Protein AF-A0A0M3AGU3-F1 (afdb_monomer_lite)

Sequence (139 aa):
MELRYLKRRARGAEHKSMRVRDGGSGTPGGLIRRLIDATAAAREHLPDDCLWAYHNVGGLRGGIFDLKHQLAAWALRHGISDDDGKPLHLLLSRLRKTHKALWYTKTEGHMTRFAVGHSREVAARHYADLPSLRPLHET

Organism: NCBI:txid56193

pLDDT: mean 84.46, std 6.39, range [60.94, 95.0]

Structure (mmCIF, N/CA/C/O backbone):
data_AF-A0A0M3AGU3-F1
#
_entry.id   AF-A0A0M3AGU3-F1
#
loop_
_atom_site.group_PDB
_atom_site.id
_atom_site.type_symbol
_atom_site.label_atom_id
_atom_site.label_alt_id
_atom_site.label_comp_id
_atom_site.label_asym_id
_atom_site.label_entity_id
_atom_site.label_seq_id
_atom_site.pdbx_PDB_ins_code
_atom_site.Cartn_x
_atom_site.Cartn_y
_atom_site.Cartn_z
_atom_site.occupancy
_atom_site.B_iso_or_equiv
_atom_site.auth_seq_id
_atom_site.auth_comp_id
_atom_site.auth_asym_id
_atom_site.auth_atom_id
_atom_site.pdbx_PDB_model_num
ATOM 1 N N . MET A 1 1 ? 14.211 -3.460 8.164 1.00 88.56 1 MET A N 1
ATOM 2 C CA . MET A 1 1 ? 14.611 -2.722 6.947 1.00 88.56 1 MET A CA 1
ATOM 3 C C . MET A 1 1 ? 14.336 -1.229 7.088 1.00 88.56 1 MET A C 1
ATOM 5 O O . MET A 1 1 ? 13.314 -0.850 7.657 1.00 88.56 1 MET A O 1
ATOM 9 N N . GLU A 1 2 ? 15.235 -0.387 6.577 1.00 92.50 2 GLU A N 1
ATOM 10 C CA . GLU A 1 2 ? 14.972 1.037 6.328 1.00 92.50 2 GLU A CA 1
ATOM 11 C C . GLU A 1 2 ? 14.496 1.200 4.880 1.00 92.50 2 GLU A C 1
ATOM 13 O O . GLU A 1 2 ? 15.128 0.692 3.959 1.00 92.50 2 GLU A O 1
ATOM 18 N N . LEU A 1 3 ? 13.365 1.874 4.687 1.00 89.94 3 LEU A N 1
ATOM 19 C CA . LEU A 1 3 ? 12.823 2.215 3.378 1.00 89.94 3 LEU A CA 1
ATOM 20 C C . LEU A 1 3 ? 13.019 3.707 3.142 1.00 89.94 3 LEU A C 1
ATOM 22 O O . LEU A 1 3 ? 12.576 4.516 3.959 1.00 89.94 3 LEU A O 1
ATOM 26 N N . ARG A 1 4 ? 13.606 4.065 2.002 1.00 91.69 4 ARG A N 1
ATOM 27 C CA . ARG A 1 4 ? 13.660 5.438 1.495 1.00 91.69 4 ARG A CA 1
ATOM 28 C C . ARG A 1 4 ? 12.754 5.537 0.278 1.00 91.69 4 ARG A C 1
ATOM 30 O O . ARG A 1 4 ? 12.778 4.655 -0.572 1.00 91.69 4 ARG A O 1
ATOM 37 N N . TYR A 1 5 ? 11.906 6.556 0.228 1.00 90.19 5 TYR A N 1
ATOM 38 C CA . TYR A 1 5 ? 10.908 6.691 -0.829 1.00 90.19 5 TYR A CA 1
ATOM 39 C C . TYR A 1 5 ? 10.606 8.152 -1.159 1.00 90.19 5 TYR A C 1
ATOM 41 O O . TYR A 1 5 ? 10.742 9.046 -0.320 1.00 90.19 5 TYR A O 1
ATOM 49 N N . LEU A 1 6 ? 10.142 8.374 -2.390 1.00 90.06 6 LEU A N 1
ATOM 50 C CA . LEU A 1 6 ? 9.723 9.678 -2.890 1.00 90.06 6 LEU A CA 1
ATOM 51 C C . LEU A 1 6 ? 8.205 9.857 -2.745 1.00 90.06 6 LEU A C 1
ATOM 53 O O . LEU A 1 6 ? 7.403 9.236 -3.445 1.00 90.06 6 LEU A O 1
ATOM 57 N N . LYS A 1 7 ? 7.781 10.763 -1.864 1.00 88.81 7 LYS A N 1
ATOM 58 C CA . LYS A 1 7 ? 6.387 11.188 -1.718 1.00 88.81 7 LYS A CA 1
ATOM 59 C C . LYS A 1 7 ? 6.120 12.397 -2.616 1.00 88.81 7 LYS A C 1
ATOM 61 O O . LYS A 1 7 ? 6.082 13.524 -2.137 1.00 88.81 7 LYS A O 1
ATOM 66 N N . ARG A 1 8 ? 5.830 12.147 -3.900 1.00 85.88 8 ARG A N 1
ATOM 67 C CA . ARG A 1 8 ? 5.631 13.178 -4.951 1.00 85.88 8 ARG A CA 1
ATOM 68 C C . ARG A 1 8 ? 4.664 14.322 -4.599 1.00 85.88 8 ARG A C 1
ATOM 70 O O . ARG A 1 8 ? 4.770 15.408 -5.145 1.00 85.88 8 ARG A O 1
ATOM 77 N N . ARG A 1 9 ? 3.704 14.094 -3.695 1.00 84.50 9 ARG A N 1
ATOM 78 C CA . ARG A 1 9 ? 2.727 15.114 -3.264 1.00 84.50 9 ARG A CA 1
ATOM 79 C C . ARG A 1 9 ? 3.168 15.971 -2.071 1.00 84.50 9 ARG A C 1
ATOM 81 O O . ARG A 1 9 ? 2.427 16.860 -1.671 1.00 84.50 9 ARG A O 1
ATOM 88 N N . ALA A 1 10 ? 4.296 15.660 -1.437 1.00 86.50 10 ALA A N 1
ATOM 89 C CA . ALA A 1 10 ? 4.793 16.378 -0.264 1.00 86.50 10 ALA A CA 1
ATOM 90 C C . ALA A 1 10 ? 5.761 17.487 -0.689 1.00 86.50 10 ALA A C 1
ATOM 92 O O . ALA A 1 10 ? 6.947 17.386 -0.407 1.00 86.50 10 ALA A O 1
ATOM 93 N N . ARG A 1 11 ? 5.232 18.501 -1.386 1.00 88.31 11 ARG A N 1
ATOM 94 C CA . ARG A 1 11 ? 5.984 19.636 -1.950 1.00 88.31 11 ARG A CA 1
ATOM 95 C C . ARG A 1 11 ? 7.007 20.196 -0.945 1.00 88.31 11 ARG A C 1
ATOM 97 O O . ARG A 1 11 ? 6.602 20.601 0.142 1.00 88.31 11 ARG A O 1
ATOM 104 N N . GLY A 1 12 ? 8.294 20.189 -1.296 1.00 88.19 12 GLY A N 1
ATOM 105 C CA . GLY A 1 12 ? 9.411 20.676 -0.468 1.00 88.19 12 GLY A CA 1
ATOM 106 C C . GLY A 1 12 ? 9.882 19.723 0.641 1.00 88.19 12 GLY A C 1
ATOM 107 O O . GLY A 1 12 ? 10.775 20.059 1.414 1.00 88.19 12 GLY A O 1
ATOM 108 N N . ALA A 1 13 ? 9.278 18.540 0.758 1.00 88.25 13 ALA A N 1
ATOM 109 C CA . ALA A 1 13 ? 9.646 17.503 1.718 1.00 88.25 13 ALA A CA 1
ATOM 110 C C . ALA A 1 13 ? 9.383 16.101 1.137 1.00 88.25 13 ALA A C 1
ATOM 112 O O . ALA A 1 13 ? 8.855 15.218 1.826 1.00 88.25 13 ALA A O 1
ATOM 113 N N . GLU A 1 14 ? 9.685 15.905 -0.145 1.00 95.00 14 GLU A N 1
ATOM 114 C CA . GLU A 1 14 ? 9.311 14.727 -0.925 1.00 95.00 14 GLU A CA 1
ATOM 115 C C . GLU A 1 14 ? 10.079 13.479 -0.489 1.00 95.00 14 GLU A C 1
ATOM 117 O O . GLU A 1 14 ? 9.504 12.391 -0.441 1.00 95.00 14 GLU A O 1
ATOM 122 N N . HIS A 1 15 ? 11.355 13.620 -0.138 1.00 92.81 15 HIS A N 1
ATOM 123 C CA . HIS A 1 15 ? 12.192 12.507 0.297 1.00 92.81 15 HIS A CA 1
ATOM 124 C C . HIS A 1 15 ? 11.827 12.097 1.723 1.00 92.81 15 HIS A C 1
ATOM 126 O O . HIS A 1 15 ? 11.841 12.906 2.653 1.00 92.81 15 HIS A O 1
ATOM 132 N N . LYS A 1 16 ? 11.466 10.825 1.896 1.00 90.81 16 LYS A N 1
ATOM 133 C CA . LYS A 1 16 ? 11.066 10.253 3.182 1.00 90.81 16 LYS A CA 1
ATOM 134 C C . LYS A 1 16 ? 11.849 8.984 3.465 1.00 90.81 16 LYS A C 1
ATOM 136 O O . LYS A 1 16 ? 12.156 8.218 2.555 1.00 90.81 16 LYS A O 1
ATOM 141 N N . SER A 1 17 ? 12.096 8.737 4.744 1.00 91.31 17 SER A N 1
ATOM 142 C CA . SER A 1 17 ? 12.598 7.465 5.245 1.00 91.31 17 SER A CA 1
ATOM 143 C C . SER A 1 17 ? 11.657 6.914 6.314 1.00 91.31 17 SER A C 1
ATOM 145 O O . SER A 1 17 ? 10.971 7.664 7.013 1.00 91.31 17 SER A O 1
ATOM 147 N N . MET A 1 18 ? 11.572 5.591 6.419 1.00 89.50 18 MET A N 1
ATOM 148 C CA . MET A 1 18 ? 10.894 4.934 7.532 1.00 89.50 18 MET A CA 1
ATOM 149 C C . MET A 1 18 ? 11.463 3.548 7.804 1.00 89.50 18 MET A C 1
ATOM 151 O O . MET A 1 18 ? 11.899 2.845 6.894 1.00 89.50 18 MET A O 1
ATOM 155 N N . ARG A 1 19 ? 11.398 3.121 9.065 1.00 89.69 19 ARG A N 1
ATOM 156 C CA . ARG A 1 19 ? 11.683 1.736 9.437 1.00 89.69 19 ARG A CA 1
ATOM 157 C C . ARG A 1 19 ? 10.439 0.879 9.260 1.00 89.69 19 ARG A C 1
ATOM 159 O O . ARG A 1 19 ? 9.354 1.247 9.706 1.00 89.69 19 ARG A O 1
ATOM 166 N N . VAL A 1 20 ? 10.619 -0.277 8.633 1.00 89.31 20 VAL A N 1
ATOM 167 C CA . VAL A 1 20 ? 9.577 -1.292 8.475 1.00 89.31 20 VAL A CA 1
ATOM 168 C C . VAL A 1 20 ? 10.014 -2.601 9.118 1.00 89.31 20 VAL A C 1
ATOM 170 O O . VAL A 1 20 ? 11.189 -2.988 9.052 1.00 89.31 20 VAL A O 1
ATOM 173 N N . ARG A 1 21 ? 9.044 -3.278 9.746 1.00 91.06 21 ARG A N 1
ATOM 174 C CA . ARG A 1 21 ? 9.217 -4.626 10.293 1.00 91.06 21 ARG A CA 1
ATOM 175 C C . ARG A 1 21 ? 9.610 -5.583 9.174 1.00 91.06 21 ARG A C 1
ATOM 177 O O . ARG A 1 21 ? 9.070 -5.510 8.070 1.00 91.06 21 ARG A O 1
ATOM 184 N N . ASP A 1 22 ? 10.538 -6.467 9.488 1.00 91.00 22 ASP A N 1
ATOM 185 C CA . ASP A 1 22 ? 11.315 -7.221 8.519 1.00 91.00 22 ASP A CA 1
ATOM 186 C C . ASP A 1 22 ? 11.882 -8.491 9.177 1.00 91.00 22 ASP A C 1
ATOM 188 O O . ASP A 1 22 ? 11.922 -8.554 10.405 1.00 91.00 22 ASP A O 1
ATOM 192 N N . GLY A 1 23 ? 12.291 -9.486 8.385 1.00 85.19 23 GLY A N 1
ATOM 193 C CA . GLY A 1 23 ? 12.848 -10.762 8.872 1.00 85.19 23 GLY A CA 1
ATOM 194 C C . GLY A 1 23 ? 11.991 -12.006 8.602 1.00 85.19 23 GLY A C 1
ATOM 195 O O . GLY A 1 23 ? 12.470 -13.119 8.769 1.00 85.19 23 GLY A O 1
ATOM 196 N N . GLY A 1 24 ? 10.751 -11.843 8.128 1.00 88.56 24 GLY A N 1
ATOM 197 C CA . GLY A 1 24 ? 9.887 -12.959 7.725 1.00 88.56 24 GLY A CA 1
ATOM 198 C C . GLY A 1 24 ? 9.106 -12.663 6.449 1.00 88.56 24 GLY A C 1
ATOM 199 O O . GLY A 1 24 ? 8.844 -11.506 6.126 1.00 88.56 24 GLY A O 1
ATOM 200 N N . SER A 1 25 ? 8.687 -13.707 5.741 1.00 84.94 25 SER A N 1
ATOM 201 C CA . SER A 1 25 ? 7.958 -13.623 4.467 1.00 84.94 25 SER A CA 1
ATOM 202 C C . SER A 1 25 ? 6.673 -12.794 4.513 1.00 84.94 25 SER A C 1
ATOM 204 O O . SER A 1 25 ? 6.364 -12.093 3.557 1.00 84.94 25 SER A O 1
ATOM 206 N N . GLY A 1 26 ? 5.945 -12.852 5.632 1.00 86.06 26 GLY A N 1
ATOM 207 C CA . GLY A 1 26 ? 4.723 -12.076 5.871 1.00 86.06 26 GLY A CA 1
ATOM 208 C C . GLY A 1 26 ? 4.964 -10.686 6.470 1.00 86.06 26 GLY A C 1
ATOM 209 O O . GLY A 1 26 ? 4.015 -9.986 6.823 1.00 86.06 26 GLY A O 1
ATOM 210 N N . THR A 1 27 ? 6.220 -10.273 6.651 1.00 91.06 27 THR A N 1
ATOM 211 C CA . THR A 1 27 ? 6.535 -8.917 7.122 1.00 91.06 27 THR A CA 1
ATOM 212 C C . THR A 1 27 ? 6.559 -7.937 5.947 1.00 91.06 27 THR A C 1
ATOM 214 O O . THR A 1 27 ? 6.912 -8.340 4.841 1.00 91.06 27 THR A O 1
ATOM 217 N N . PRO A 1 28 ? 6.244 -6.644 6.154 1.00 89.12 28 PRO A N 1
ATOM 218 C CA . PRO A 1 28 ? 6.334 -5.654 5.081 1.00 89.12 28 PRO A CA 1
ATOM 219 C C . PRO A 1 28 ? 7.711 -5.620 4.405 1.00 89.12 28 PRO A C 1
ATOM 221 O O . PRO A 1 28 ? 7.784 -5.609 3.181 1.00 89.12 28 PRO A O 1
ATOM 224 N N . GLY A 1 29 ? 8.797 -5.664 5.187 1.00 92.94 29 GLY A N 1
ATOM 225 C CA . GLY A 1 29 ? 10.158 -5.731 4.651 1.00 92.94 29 GLY A CA 1
ATOM 226 C C . GLY A 1 29 ? 10.411 -7.006 3.845 1.00 92.94 29 GLY A C 1
ATOM 227 O O . GLY A 1 29 ? 10.923 -6.929 2.733 1.00 92.94 29 GLY A O 1
ATOM 228 N N . GLY A 1 30 ? 9.979 -8.167 4.345 1.00 93.94 30 GLY A N 1
ATOM 229 C CA . GLY A 1 30 ? 10.115 -9.437 3.626 1.00 93.94 30 GLY A CA 1
ATOM 230 C C . GLY A 1 30 ? 9.322 -9.490 2.317 1.00 93.94 30 GLY A C 1
ATOM 231 O O . GLY A 1 30 ? 9.828 -10.014 1.328 1.00 93.94 30 GLY A O 1
ATOM 232 N N . LEU A 1 31 ? 8.122 -8.900 2.276 1.00 92.31 31 LEU A N 1
ATOM 233 C CA . LEU A 1 31 ? 7.334 -8.768 1.046 1.00 92.31 31 LEU A CA 1
ATOM 234 C C . LEU A 1 31 ? 8.034 -7.873 0.015 1.00 92.31 31 LEU A C 1
ATOM 236 O O . LEU A 1 31 ? 8.082 -8.229 -1.158 1.00 92.31 31 LEU A O 1
ATOM 240 N N . ILE A 1 32 ? 8.604 -6.743 0.450 1.00 91.62 32 ILE A N 1
ATOM 241 C CA . ILE A 1 32 ? 9.359 -5.839 -0.431 1.00 91.62 32 ILE A CA 1
ATOM 242 C C . ILE A 1 32 ? 10.576 -6.553 -1.025 1.00 91.62 32 ILE A C 1
ATOM 244 O O . ILE A 1 32 ? 10.773 -6.488 -2.234 1.00 91.62 32 ILE A O 1
ATOM 248 N N . ARG A 1 33 ? 11.360 -7.270 -0.206 1.00 90.94 33 ARG A N 1
ATOM 249 C CA . ARG A 1 33 ? 12.514 -8.046 -0.693 1.00 90.94 33 ARG A CA 1
ATOM 250 C C . ARG A 1 33 ? 12.095 -9.081 -1.728 1.00 90.94 33 ARG A C 1
ATOM 252 O O . ARG A 1 33 ? 12.626 -9.075 -2.824 1.00 90.94 33 ARG A O 1
ATOM 259 N N . ARG A 1 34 ? 11.066 -9.880 -1.428 1.00 91.31 34 ARG A N 1
ATOM 260 C CA . ARG A 1 34 ? 10.540 -10.884 -2.366 1.00 91.31 34 ARG A CA 1
ATOM 261 C C . ARG A 1 34 ? 10.111 -10.283 -3.695 1.00 91.31 34 ARG A C 1
ATOM 263 O O . ARG A 1 34 ? 10.314 -10.906 -4.726 1.00 91.31 34 ARG A O 1
ATOM 270 N N . LEU A 1 35 ? 9.504 -9.098 -3.676 1.00 89.56 35 LEU A N 1
ATOM 271 C CA . LEU A 1 35 ? 9.126 -8.408 -4.903 1.00 89.56 35 LEU A CA 1
ATOM 272 C C . LEU A 1 35 ? 10.359 -7.964 -5.701 1.00 89.56 35 LEU A C 1
ATOM 274 O O . LEU A 1 35 ? 10.372 -8.113 -6.920 1.00 89.56 35 LEU A O 1
ATOM 278 N N . ILE A 1 36 ? 11.387 -7.436 -5.032 1.00 89.94 36 ILE A N 1
ATOM 279 C CA . ILE A 1 36 ? 12.660 -7.079 -5.673 1.00 89.94 36 ILE A CA 1
ATOM 280 C C . ILE A 1 36 ? 13.301 -8.330 -6.285 1.00 89.94 36 ILE A C 1
ATOM 282 O O . ILE A 1 36 ? 13.609 -8.317 -7.473 1.00 89.94 36 ILE A O 1
ATOM 286 N N . ASP A 1 37 ? 13.396 -9.420 -5.522 1.00 90.81 37 ASP A N 1
ATOM 287 C CA . ASP A 1 37 ? 13.981 -10.688 -5.967 1.00 90.81 37 ASP A CA 1
ATOM 288 C C . ASP A 1 37 ? 13.217 -11.263 -7.170 1.00 90.81 37 ASP A C 1
ATOM 290 O O . ASP A 1 37 ? 13.806 -11.591 -8.197 1.00 90.81 37 ASP A O 1
ATOM 294 N N . ALA A 1 38 ? 11.883 -11.309 -7.091 1.00 89.88 38 ALA A N 1
ATOM 295 C CA . ALA A 1 38 ? 11.024 -11.818 -8.161 1.00 89.88 38 ALA A CA 1
ATOM 296 C C . ALA A 1 38 ? 11.067 -10.965 -9.440 1.0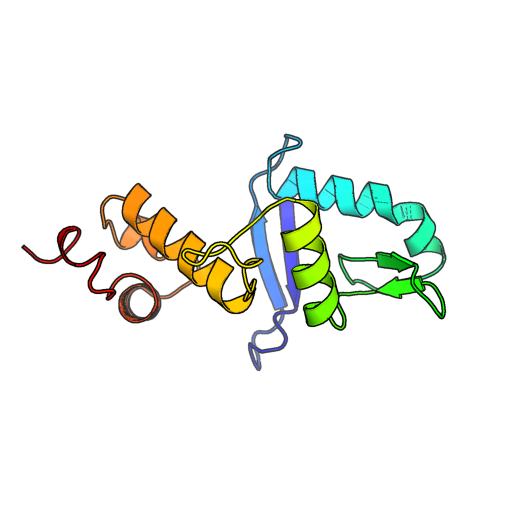0 89.88 38 ALA A C 1
ATOM 298 O O . ALA A 1 38 ? 10.659 -11.431 -10.501 1.00 89.88 38 ALA A O 1
ATOM 299 N N . THR A 1 39 ? 11.536 -9.718 -9.347 1.00 89.81 39 THR A N 1
ATOM 300 C CA . THR A 1 39 ? 11.635 -8.793 -10.483 1.00 89.81 39 THR A CA 1
ATOM 301 C C . THR A 1 39 ? 13.074 -8.527 -10.922 1.00 89.81 39 THR A C 1
ATOM 303 O O . THR A 1 39 ? 13.278 -7.700 -11.807 1.00 89.81 39 THR A O 1
ATOM 306 N N . ALA A 1 40 ? 14.068 -9.232 -10.367 1.00 89.88 40 ALA A N 1
ATOM 307 C CA . ALA A 1 40 ? 15.488 -8.986 -10.627 1.00 89.88 40 ALA A CA 1
ATOM 308 C C . ALA A 1 40 ? 15.840 -9.023 -12.126 1.00 89.88 40 ALA A C 1
ATOM 310 O O . ALA A 1 40 ? 16.369 -8.047 -12.648 1.00 89.88 40 ALA A O 1
ATOM 311 N N . ALA A 1 41 ? 15.431 -10.074 -12.845 1.00 89.75 41 ALA A N 1
ATOM 312 C CA . ALA A 1 41 ? 15.689 -10.199 -14.284 1.00 89.75 41 ALA A CA 1
ATOM 313 C C . ALA A 1 41 ? 15.030 -9.076 -15.109 1.00 89.75 41 ALA A C 1
ATOM 315 O O . ALA A 1 41 ? 15.614 -8.544 -16.045 1.00 89.75 41 ALA A O 1
ATOM 316 N N . ALA A 1 42 ? 13.815 -8.654 -14.743 1.00 89.19 42 ALA A N 1
ATOM 317 C CA . ALA A 1 42 ? 13.149 -7.539 -15.417 1.00 89.19 42 ALA A CA 1
ATOM 318 C C . ALA A 1 42 ? 13.896 -6.209 -15.211 1.00 89.19 42 ALA A C 1
ATOM 320 O O . ALA A 1 42 ? 13.869 -5.344 -16.084 1.00 89.19 42 ALA A O 1
ATOM 321 N N . ARG A 1 43 ? 14.567 -6.045 -14.066 1.00 89.06 43 ARG A N 1
ATOM 322 C CA . ARG A 1 43 ? 15.312 -4.831 -13.706 1.00 89.06 43 ARG A CA 1
ATOM 323 C C . ARG A 1 43 ? 16.641 -4.701 -14.438 1.00 89.06 43 ARG A C 1
ATOM 325 O O . ARG A 1 43 ? 17.066 -3.576 -14.669 1.00 89.06 43 ARG A O 1
ATOM 332 N N . GLU A 1 44 ? 17.247 -5.803 -14.877 1.00 90.75 44 GLU A N 1
ATOM 333 C CA . GLU A 1 44 ? 18.421 -5.761 -15.768 1.00 90.75 44 GLU A CA 1
ATOM 334 C C . GLU A 1 44 ? 18.116 -5.018 -17.078 1.00 90.75 44 GLU A C 1
ATOM 336 O O . GLU A 1 44 ? 18.988 -4.381 -17.664 1.00 90.75 44 GLU A O 1
ATOM 341 N N . HIS A 1 45 ? 16.852 -5.044 -17.507 1.00 90.56 45 HIS A N 1
ATOM 342 C CA . HIS A 1 45 ? 16.377 -4.410 -18.735 1.00 90.56 45 HIS A CA 1
ATOM 343 C C . HIS A 1 45 ? 15.557 -3.132 -18.495 1.00 90.56 45 HIS A C 1
ATOM 345 O O . HIS A 1 45 ? 15.113 -2.496 -19.451 1.00 90.56 45 HIS A O 1
ATOM 351 N N . LEU A 1 46 ? 15.336 -2.753 -17.234 1.00 88.50 46 LEU A N 1
ATOM 352 C CA . LEU A 1 46 ? 14.536 -1.597 -16.842 1.00 88.50 46 LEU A CA 1
ATOM 353 C C . LEU A 1 46 ? 15.213 -0.874 -15.662 1.00 88.50 46 LEU A C 1
ATOM 355 O O . LEU A 1 46 ? 14.902 -1.182 -14.508 1.00 88.50 46 LEU A O 1
ATOM 359 N N . PRO A 1 47 ? 16.101 0.104 -15.930 1.00 81.19 47 PRO A N 1
ATOM 360 C CA . PRO A 1 47 ? 16.892 0.795 -14.905 1.00 81.19 47 PRO A CA 1
ATOM 361 C C . PRO A 1 47 ? 16.089 1.850 -14.110 1.00 81.19 47 PRO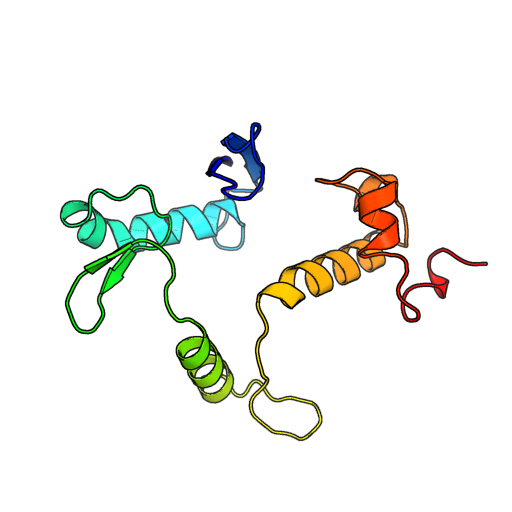 A C 1
ATOM 363 O O . PRO A 1 47 ? 16.590 2.928 -13.810 1.00 81.19 47 PRO A O 1
ATOM 366 N N . ASP A 1 48 ? 14.825 1.567 -13.785 1.00 84.38 48 ASP A 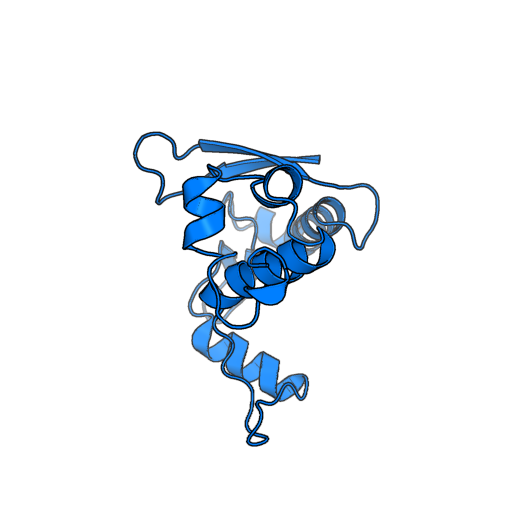N 1
ATOM 367 C CA . ASP A 1 48 ? 13.945 2.440 -12.996 1.00 84.38 48 ASP A CA 1
ATOM 368 C C . ASP A 1 48 ? 13.999 2.070 -11.499 1.00 84.38 48 ASP A C 1
ATOM 370 O O . ASP A 1 48 ? 13.994 0.894 -11.119 1.00 84.38 48 ASP A O 1
ATOM 374 N N . ASP A 1 49 ? 13.963 3.086 -10.637 1.00 84.19 49 ASP A N 1
ATOM 375 C CA . ASP A 1 49 ? 13.893 2.973 -9.175 1.00 84.19 49 ASP A CA 1
ATOM 376 C C . ASP A 1 49 ? 12.502 2.564 -8.655 1.00 84.19 49 ASP A C 1
ATOM 378 O O . ASP A 1 49 ? 12.267 2.435 -7.446 1.00 84.19 49 ASP A O 1
ATOM 382 N N . CYS A 1 50 ? 11.529 2.368 -9.544 1.00 87.50 50 CYS A N 1
ATOM 383 C CA . CYS A 1 50 ? 10.213 1.884 -9.170 1.00 87.50 50 CYS A CA 1
ATOM 384 C C . CYS A 1 50 ? 10.278 0.513 -8.479 1.00 87.50 50 CYS A C 1
ATOM 386 O O . CYS A 1 50 ? 10.890 -0.445 -8.953 1.00 87.50 50 CYS A O 1
ATOM 388 N N . LEU A 1 51 ? 9.546 0.381 -7.368 1.00 85.56 51 LEU A N 1
ATOM 389 C CA . LEU A 1 51 ? 9.430 -0.882 -6.630 1.00 85.56 51 LEU A CA 1
ATOM 390 C C . LEU A 1 51 ? 8.731 -1.986 -7.448 1.00 85.56 51 LEU A C 1
ATOM 392 O O . LEU A 1 51 ? 9.030 -3.165 -7.282 1.00 85.56 51 LEU A O 1
ATOM 396 N N . TRP A 1 52 ? 7.818 -1.613 -8.341 1.00 86.44 52 TRP A N 1
ATOM 397 C CA . TRP A 1 52 ? 7.109 -2.546 -9.212 1.00 86.44 52 TRP A CA 1
ATOM 398 C C . TRP A 1 52 ? 7.759 -2.558 -10.590 1.00 86.44 52 TRP A C 1
ATOM 400 O O . TRP A 1 52 ? 7.925 -1.494 -11.179 1.00 86.44 52 TRP A O 1
ATOM 410 N N . ALA A 1 53 ? 8.091 -3.743 -11.093 1.00 89.12 53 ALA A N 1
ATOM 411 C CA . ALA A 1 53 ? 8.541 -3.962 -12.462 1.00 89.12 53 ALA A CA 1
ATOM 412 C C . ALA A 1 53 ? 7.798 -5.181 -13.021 1.00 89.12 53 ALA A C 1
ATOM 414 O O . ALA A 1 53 ? 7.728 -6.216 -12.361 1.00 89.12 53 ALA A O 1
ATOM 415 N N . TYR A 1 54 ? 7.181 -5.046 -14.192 1.00 84.94 54 TYR A N 1
ATOM 416 C CA . TYR A 1 54 ? 6.362 -6.104 -14.789 1.00 84.94 54 TYR A CA 1
ATOM 417 C C . TYR A 1 54 ? 6.336 -5.998 -16.313 1.00 84.94 54 TYR A C 1
ATOM 419 O O . TYR A 1 54 ? 6.577 -4.935 -16.882 1.00 84.94 54 TYR A O 1
ATOM 427 N N . HIS A 1 55 ? 6.016 -7.109 -16.974 1.00 83.88 55 HIS A N 1
ATOM 428 C CA . HIS A 1 55 ? 5.784 -7.154 -18.413 1.00 83.88 55 HIS A CA 1
ATOM 429 C C . HIS A 1 55 ? 4.286 -7.03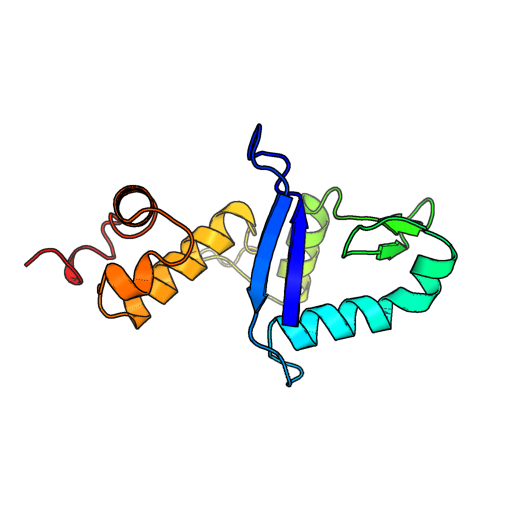2 -18.717 1.00 83.88 55 HIS A C 1
ATOM 431 O O . HIS A 1 55 ? 3.461 -7.680 -18.071 1.00 83.88 55 HIS A O 1
ATOM 437 N N . ASN A 1 56 ? 3.931 -6.225 -19.713 1.00 77.81 56 ASN A N 1
ATOM 438 C CA . ASN A 1 56 ? 2.579 -6.145 -20.266 1.00 77.81 56 ASN A CA 1
ATOM 439 C C . ASN A 1 56 ? 2.657 -5.999 -21.797 1.00 77.81 56 ASN A C 1
ATOM 441 O O . ASN A 1 56 ? 3.743 -5.940 -22.370 1.00 77.81 56 ASN A O 1
ATOM 445 N N . VAL A 1 57 ? 1.510 -5.913 -22.472 1.00 78.88 57 VAL A N 1
ATOM 446 C CA . VAL A 1 57 ? 1.422 -5.531 -23.883 1.00 78.88 57 VAL A CA 1
ATOM 447 C C . VAL A 1 57 ? 2.232 -4.245 -24.110 1.00 78.88 57 VAL A C 1
ATOM 449 O O . VAL A 1 57 ? 1.986 -3.206 -23.486 1.00 78.88 57 VAL A O 1
ATOM 452 N N . GLY A 1 58 ? 3.239 -4.341 -24.979 1.00 79.62 58 GLY A N 1
ATOM 453 C CA . GLY A 1 58 ? 4.174 -3.254 -25.281 1.00 79.62 58 GLY A CA 1
ATOM 454 C C . GLY A 1 58 ? 5.472 -3.239 -24.461 1.00 79.62 58 GLY A C 1
ATOM 455 O O . GLY A 1 58 ? 6.221 -2.277 -24.588 1.00 79.62 58 GLY A O 1
ATOM 456 N N . GLY A 1 59 ? 5.754 -4.264 -23.647 1.00 87.69 59 GLY A N 1
ATOM 457 C CA . GLY A 1 59 ? 7.069 -4.489 -23.034 1.00 87.69 59 GLY A CA 1
ATOM 458 C C . GLY A 1 59 ? 7.122 -4.335 -21.510 1.00 87.69 59 GLY A C 1
ATOM 459 O O . GLY A 1 59 ? 6.100 -4.336 -20.815 1.00 87.69 59 GLY A O 1
ATOM 460 N N . LEU A 1 60 ? 8.349 -4.233 -20.986 1.00 89.81 60 LEU A N 1
ATOM 461 C CA . LEU A 1 60 ? 8.635 -4.049 -19.561 1.00 89.81 60 LEU A CA 1
ATOM 462 C C . LEU A 1 60 ? 8.278 -2.634 -19.092 1.00 89.81 60 LEU A C 1
ATOM 464 O O . LEU A 1 60 ? 8.551 -1.651 -19.777 1.00 89.81 60 LEU A O 1
ATOM 468 N N . ARG A 1 61 ? 7.673 -2.529 -17.904 1.00 87.69 61 ARG A N 1
ATOM 469 C CA . ARG A 1 61 ? 7.257 -1.259 -17.296 1.00 87.69 61 ARG A CA 1
ATOM 470 C C . ARG A 1 61 ? 7.582 -1.200 -15.810 1.00 87.69 61 ARG A C 1
ATOM 472 O O . ARG A 1 61 ? 7.450 -2.196 -15.099 1.00 87.69 61 ARG A O 1
ATOM 479 N N . GLY A 1 62 ? 7.940 -0.001 -15.356 1.00 88.50 62 GLY A N 1
ATOM 480 C CA . GLY A 1 62 ? 8.176 0.338 -13.954 1.00 88.50 62 GLY A CA 1
ATOM 481 C C . GLY A 1 62 ? 6.987 1.075 -13.347 1.00 88.50 62 GLY A C 1
ATOM 482 O O . GLY A 1 62 ? 6.304 1.837 -14.021 1.00 88.50 62 GLY A O 1
ATOM 483 N N . GLY A 1 63 ? 6.717 0.861 -12.066 1.00 84.25 63 GLY A N 1
ATOM 484 C CA . GLY A 1 63 ? 5.674 1.567 -11.326 1.00 84.25 63 GLY A CA 1
ATOM 485 C C . GLY A 1 63 ? 4.309 0.897 -11.441 1.00 84.25 63 GLY A C 1
ATOM 486 O O . GLY A 1 63 ? 4.209 -0.307 -11.642 1.00 84.25 63 GLY A O 1
ATOM 487 N N . ILE A 1 64 ? 3.235 1.661 -11.244 1.00 78.25 64 ILE A N 1
ATOM 488 C CA . ILE A 1 64 ? 1.873 1.132 -11.322 1.00 78.25 64 ILE A CA 1
ATOM 489 C C . ILE A 1 64 ? 1.038 2.043 -12.218 1.00 78.25 64 ILE A C 1
ATOM 491 O O . ILE A 1 64 ? 0.870 3.225 -11.915 1.00 78.25 64 ILE A O 1
ATOM 495 N N . PHE A 1 65 ? 0.499 1.482 -13.299 1.00 73.19 65 PHE A N 1
ATOM 496 C CA . PHE A 1 65 ? -0.326 2.189 -14.275 1.00 73.19 65 PHE A CA 1
ATOM 497 C C . PHE A 1 65 ? -1.657 1.460 -14.461 1.00 73.19 65 PHE A C 1
ATOM 499 O O . PHE A 1 65 ? -1.693 0.236 -14.420 1.00 73.19 65 PHE A O 1
ATOM 506 N N . ASP A 1 66 ? -2.734 2.229 -14.639 1.00 69.50 66 ASP A N 1
ATOM 507 C CA . ASP A 1 66 ? -4.094 1.749 -14.933 1.00 69.50 66 ASP A CA 1
ATOM 508 C C . ASP A 1 66 ? -4.564 0.525 -14.111 1.00 69.50 66 ASP A C 1
ATOM 510 O O . ASP A 1 66 ? -4.975 -0.508 -14.641 1.00 69.50 66 ASP A O 1
ATOM 514 N N . LEU A 1 67 ? -4.542 0.633 -12.774 1.00 75.31 67 LEU A N 1
ATOM 515 C CA . LEU A 1 67 ? -5.025 -0.466 -11.928 1.00 75.31 67 LEU A CA 1
ATOM 516 C C . LEU A 1 67 ? -6.541 -0.680 -12.001 1.00 75.31 67 LEU A C 1
ATOM 518 O O . LEU A 1 67 ? -7.030 -1.665 -11.454 1.00 75.31 67 LEU A O 1
ATOM 522 N N . LYS A 1 68 ? -7.315 0.246 -12.580 1.00 75.06 68 LYS A N 1
ATOM 523 C CA . LYS A 1 68 ? -8.780 0.217 -12.466 1.00 75.06 68 LYS A CA 1
ATOM 524 C C . LYS A 1 68 ? -9.343 -1.092 -13.023 1.00 75.06 68 LYS A C 1
ATOM 526 O O . LYS A 1 68 ? -10.145 -1.744 -12.359 1.00 75.06 68 LYS A O 1
ATOM 531 N N . HIS A 1 69 ? -8.869 -1.498 -14.198 1.00 75.75 69 HIS A N 1
ATOM 532 C CA . HIS A 1 69 ? -9.270 -2.749 -14.838 1.00 75.75 69 HIS A CA 1
ATOM 533 C C . HIS A 1 69 ? -8.656 -3.972 -14.146 1.00 75.75 69 HIS A C 1
ATOM 535 O O . HIS A 1 69 ? -9.340 -4.971 -13.924 1.00 75.75 69 HIS A O 1
ATOM 541 N N . GLN A 1 70 ? -7.388 -3.877 -13.735 1.00 80.44 70 GLN A N 1
ATOM 542 C CA . GLN A 1 70 ? -6.684 -4.978 -13.074 1.00 80.44 70 GLN A CA 1
ATOM 543 C C . GLN A 1 70 ? -7.308 -5.347 -11.722 1.00 80.44 70 GLN A C 1
ATOM 545 O O . GLN A 1 70 ? -7.448 -6.527 -11.418 1.00 80.44 70 GLN A O 1
ATOM 550 N N . LEU A 1 71 ? -7.729 -4.360 -10.926 1.00 85.81 71 LEU A N 1
ATOM 551 C CA . LEU A 1 71 ? -8.340 -4.585 -9.615 1.00 85.81 71 LEU A CA 1
ATOM 552 C C . LEU A 1 71 ? -9.726 -5.212 -9.720 1.00 85.81 71 LEU A C 1
ATOM 554 O O . LEU A 1 71 ? -10.038 -6.099 -8.933 1.00 85.81 71 LEU A O 1
ATOM 558 N N . ALA A 1 72 ? -10.535 -4.787 -10.693 1.00 84.12 72 ALA A N 1
ATOM 559 C CA . ALA A 1 72 ? -11.841 -5.393 -10.936 1.00 84.12 72 ALA A CA 1
ATOM 560 C C . ALA A 1 72 ? -11.696 -6.863 -11.365 1.00 84.12 72 ALA A C 1
ATOM 562 O O . ALA A 1 72 ? -12.347 -7.743 -10.802 1.00 84.12 72 ALA A O 1
ATOM 563 N N . ALA A 1 73 ? -10.781 -7.147 -12.299 1.00 86.69 73 ALA A N 1
ATOM 564 C CA . ALA A 1 73 ? -10.489 -8.513 -12.731 1.00 86.69 73 ALA A CA 1
ATOM 565 C C . ALA A 1 73 ? -9.910 -9.377 -11.597 1.00 86.69 73 ALA A C 1
ATOM 567 O O . ALA A 1 73 ? -10.214 -10.565 -11.500 1.00 86.69 73 ALA A O 1
ATOM 568 N N . TRP A 1 74 ? -9.078 -8.790 -10.733 1.00 89.56 74 TRP A N 1
ATOM 569 C CA . TRP A 1 74 ? -8.531 -9.465 -9.560 1.00 89.56 74 TRP A CA 1
ATOM 570 C C . TRP A 1 74 ? -9.623 -9.795 -8.533 1.00 89.56 74 TRP A C 1
ATOM 572 O O . TRP A 1 74 ? -9.714 -10.944 -8.108 1.00 89.56 74 TRP A O 1
ATOM 582 N N . ALA A 1 75 ? -10.494 -8.837 -8.192 1.00 91.00 75 ALA A N 1
ATOM 583 C CA . ALA A 1 75 ? -11.604 -9.055 -7.263 1.00 91.00 75 ALA A CA 1
ATOM 584 C C . ALA A 1 75 ? -12.529 -10.184 -7.742 1.00 91.00 75 ALA A C 1
ATOM 586 O O . ALA A 1 75 ? -12.835 -11.090 -6.969 1.00 91.00 75 ALA A O 1
ATOM 587 N N . LEU A 1 76 ? -12.881 -10.187 -9.034 1.00 91.00 76 LEU A N 1
ATOM 588 C CA . LEU A 1 76 ? -13.687 -11.245 -9.644 1.00 91.00 76 LEU A CA 1
ATOM 589 C C . LEU A 1 76 ? -13.007 -12.618 -9.545 1.00 91.00 76 LEU A C 1
ATOM 591 O O . LEU A 1 76 ? -13.623 -13.580 -9.096 1.00 91.00 76 LEU A O 1
ATOM 595 N N . ARG A 1 77 ? -11.726 -12.711 -9.926 1.00 93.44 77 ARG A N 1
ATOM 596 C CA . ARG A 1 77 ? -10.958 -13.970 -9.908 1.00 93.44 77 ARG A CA 1
ATOM 597 C C . ARG A 1 77 ? -10.877 -14.598 -8.516 1.00 93.44 77 ARG A C 1
ATOM 599 O O . ARG A 1 77 ? -10.783 -15.815 -8.406 1.00 93.44 77 ARG A O 1
ATOM 606 N N . HIS A 1 78 ? -10.886 -13.771 -7.475 1.00 93.25 78 HIS A N 1
ATOM 607 C CA . HIS A 1 78 ? -10.783 -14.206 -6.084 1.00 93.25 78 HIS A CA 1
ATOM 608 C C . HIS A 1 78 ? -12.130 -14.252 -5.348 1.00 93.25 78 HIS A C 1
ATOM 610 O O . HIS A 1 78 ? -12.135 -14.479 -4.141 1.00 93.25 78 HIS A O 1
ATOM 616 N N . GLY A 1 79 ? -13.257 -14.051 -6.044 1.00 93.31 79 GLY A N 1
ATOM 617 C CA . GLY A 1 79 ? -14.590 -14.109 -5.437 1.00 93.31 79 GLY A CA 1
ATOM 618 C C . GLY A 1 79 ? -14.824 -13.038 -4.369 1.00 93.31 79 GLY A C 1
ATOM 619 O O . GLY A 1 79 ? -15.533 -13.281 -3.397 1.00 93.31 79 GLY A O 1
ATOM 620 N N . ILE A 1 80 ? -14.190 -11.871 -4.504 1.00 92.31 80 ILE A N 1
ATOM 621 C CA . ILE A 1 80 ? -14.360 -10.762 -3.565 1.00 92.31 80 ILE A CA 1
ATOM 622 C C . ILE A 1 80 ? -15.571 -9.950 -4.012 1.00 92.31 80 ILE A C 1
ATOM 624 O O . ILE A 1 80 ? -15.486 -9.203 -4.991 1.00 92.31 80 ILE A O 1
ATOM 628 N N . SER A 1 81 ? -16.667 -10.082 -3.273 1.00 92.94 81 SER A N 1
ATOM 629 C CA . SER A 1 81 ? -17.934 -9.410 -3.562 1.00 92.94 81 SER A CA 1
ATOM 630 C C . SER A 1 81 ? -18.263 -8.299 -2.562 1.00 92.94 81 SER A C 1
ATOM 632 O O . SER A 1 81 ? -17.724 -8.263 -1.455 1.00 92.94 81 SER A O 1
ATOM 634 N N . ASP A 1 82 ? -19.110 -7.366 -2.985 1.00 89.62 82 ASP A N 1
ATOM 635 C CA . ASP A 1 82 ? -19.788 -6.398 -2.125 1.00 89.62 82 ASP A CA 1
ATOM 636 C C . ASP A 1 82 ? -21.056 -6.992 -1.484 1.00 89.62 82 ASP A C 1
ATOM 638 O O . ASP A 1 82 ? -21.373 -8.171 -1.668 1.00 89.62 82 ASP A O 1
ATOM 642 N N . ASP A 1 83 ? -21.769 -6.162 -0.720 1.00 90.50 83 ASP A N 1
ATOM 643 C CA . ASP A 1 83 ? -22.970 -6.555 0.024 1.00 90.50 83 ASP A CA 1
ATOM 644 C C . ASP A 1 83 ? -24.146 -6.955 -0.895 1.00 90.50 83 ASP A C 1
ATOM 646 O O . ASP A 1 83 ? -25.026 -7.700 -0.470 1.00 90.50 83 ASP A O 1
ATOM 650 N N . ASP A 1 84 ? -24.132 -6.531 -2.167 1.00 92.38 84 ASP A N 1
ATOM 651 C CA . ASP A 1 84 ? -25.120 -6.904 -3.190 1.00 92.38 84 ASP A CA 1
ATOM 652 C C . ASP A 1 84 ? -24.697 -8.161 -3.982 1.00 92.38 84 ASP A C 1
ATOM 654 O O . ASP A 1 84 ? -25.348 -8.548 -4.958 1.00 92.38 84 ASP A O 1
ATOM 658 N N . GLY A 1 85 ? -23.576 -8.792 -3.613 1.00 89.69 85 GLY A N 1
ATOM 659 C CA . GLY A 1 85 ? -23.024 -9.967 -4.286 1.00 89.69 85 GLY A CA 1
ATOM 660 C C . GLY A 1 85 ? -22.285 -9.671 -5.598 1.00 89.69 85 GLY A C 1
ATOM 661 O O . GLY A 1 85 ? -21.857 -10.608 -6.277 1.00 89.69 85 GLY A O 1
ATOM 662 N N . LYS A 1 86 ? -22.089 -8.400 -5.968 1.00 88.75 86 LYS A N 1
ATOM 663 C CA . LYS A 1 86 ? -21.336 -8.002 -7.171 1.00 88.75 86 LYS A CA 1
ATOM 664 C C . LYS A 1 86 ? -19.835 -7.962 -6.871 1.00 88.75 86 LYS A C 1
ATOM 666 O O . LYS A 1 86 ? -19.459 -7.762 -5.721 1.00 88.75 86 LYS A O 1
ATOM 671 N N . PRO A 1 87 ? -18.941 -8.102 -7.871 1.00 89.06 87 PRO A N 1
ATOM 672 C CA . PRO A 1 87 ? -17.505 -7.964 -7.638 1.00 89.06 87 PRO A CA 1
ATOM 673 C C . PRO A 1 87 ? -17.164 -6.615 -6.993 1.00 89.06 87 PRO A C 1
ATOM 675 O O . PRO A 1 87 ? -17.522 -5.557 -7.515 1.00 89.06 87 PRO A O 1
ATOM 678 N N . LEU A 1 88 ? -16.438 -6.654 -5.876 1.00 89.88 88 LEU A N 1
ATOM 679 C CA . LEU A 1 88 ? -16.165 -5.476 -5.062 1.00 89.88 88 LEU A CA 1
ATOM 680 C C . LEU A 1 88 ? -15.377 -4.421 -5.849 1.00 89.88 88 LEU A C 1
ATOM 682 O O . LEU A 1 88 ? -14.270 -4.670 -6.340 1.00 89.88 88 LEU A O 1
ATOM 686 N N . HIS A 1 89 ? -15.894 -3.191 -5.888 1.00 86.94 89 HIS A N 1
ATOM 687 C CA . HIS A 1 89 ? -15.163 -2.063 -6.459 1.00 86.94 89 HIS A CA 1
ATOM 688 C C . HIS A 1 89 ? -14.029 -1.597 -5.527 1.00 86.94 89 HIS A C 1
ATOM 690 O O . HIS A 1 89 ? -14.203 -0.748 -4.646 1.00 86.94 89 HIS A O 1
ATOM 696 N N . LEU A 1 90 ? -12.832 -2.153 -5.730 1.00 84.88 90 LEU A N 1
ATOM 697 C CA . LEU A 1 90 ? -11.652 -1.863 -4.916 1.00 84.88 90 LEU A CA 1
ATOM 698 C C . LEU A 1 90 ? -11.094 -0.455 -5.167 1.00 84.88 90 LEU A C 1
ATOM 700 O O . LEU A 1 90 ? -10.349 -0.197 -6.113 1.00 84.88 90 LEU A O 1
ATOM 704 N N . LEU A 1 91 ? -11.374 0.456 -4.236 1.00 83.38 91 LEU A N 1
ATOM 705 C CA . LEU A 1 91 ? -10.759 1.780 -4.188 1.00 83.38 91 LEU A CA 1
ATOM 706 C C . LEU A 1 91 ? -9.503 1.753 -3.308 1.00 83.38 91 LEU A C 1
ATOM 708 O O . LEU A 1 91 ? -9.590 1.853 -2.083 1.00 83.38 91 LEU A O 1
ATOM 712 N N . LEU A 1 92 ? -8.312 1.692 -3.917 1.00 79.44 92 LEU A N 1
ATOM 713 C CA . LEU A 1 92 ? -7.038 1.673 -3.170 1.00 79.44 92 LEU A CA 1
ATOM 714 C C . LEU A 1 92 ? -6.857 2.874 -2.233 1.00 79.44 92 LEU A C 1
ATOM 716 O O . LEU A 1 92 ? -6.239 2.761 -1.173 1.00 79.44 92 LEU A O 1
ATOM 720 N N . SER A 1 93 ? -7.430 4.026 -2.590 1.00 75.69 93 SER A N 1
ATOM 721 C CA . SER A 1 93 ? -7.444 5.220 -1.740 1.00 75.69 93 SER A CA 1
ATOM 722 C C . SER A 1 93 ? -8.161 4.989 -0.402 1.00 75.69 93 SER A C 1
ATOM 724 O O . SER A 1 93 ? -7.817 5.634 0.593 1.00 75.69 93 SER A O 1
ATOM 726 N N . ARG A 1 94 ? -9.117 4.051 -0.350 1.00 82.19 94 ARG A N 1
ATOM 727 C CA . ARG A 1 94 ? -9.846 3.669 0.865 1.00 82.19 94 ARG A CA 1
ATOM 728 C C . ARG A 1 94 ? -9.094 2.647 1.709 1.00 82.19 94 ARG A C 1
ATOM 730 O O . ARG A 1 94 ? -9.216 2.717 2.925 1.00 82.19 94 ARG A O 1
ATOM 737 N N . LEU A 1 95 ? -8.235 1.802 1.128 1.00 82.19 95 LEU A N 1
ATOM 738 C CA . LEU A 1 95 ? -7.471 0.798 1.890 1.00 82.19 95 LEU A CA 1
ATOM 739 C C . LEU A 1 95 ? -6.653 1.417 3.028 1.00 82.19 95 LEU A C 1
ATOM 741 O O . LEU A 1 95 ? -6.634 0.889 4.138 1.00 82.19 95 LEU A O 1
ATOM 745 N N . ARG A 1 96 ? -6.024 2.580 2.794 1.00 80.25 96 ARG A N 1
ATOM 746 C CA . ARG A 1 96 ? -5.309 3.311 3.856 1.00 80.25 96 ARG A CA 1
ATOM 747 C C . ARG A 1 96 ? -6.250 3.716 4.991 1.00 80.25 96 ARG A C 1
ATOM 749 O O . ARG A 1 96 ? -5.854 3.628 6.150 1.00 80.25 96 ARG A O 1
ATOM 756 N N . LYS A 1 97 ? -7.461 4.179 4.666 1.00 81.69 97 LYS A N 1
ATOM 757 C CA . LYS A 1 97 ? -8.460 4.570 5.668 1.00 81.69 97 LYS A CA 1
ATOM 758 C C . LYS A 1 97 ? -8.936 3.354 6.454 1.00 81.69 97 LYS A C 1
ATOM 760 O O . LYS A 1 97 ? -8.886 3.401 7.674 1.00 81.69 97 LYS A O 1
ATOM 765 N N . THR A 1 98 ? -9.275 2.259 5.774 1.00 82.38 98 THR A N 1
ATOM 766 C CA . THR A 1 98 ? -9.676 0.993 6.404 1.00 82.38 98 THR A CA 1
ATOM 767 C C . THR A 1 98 ? -8.590 0.466 7.336 1.00 82.38 98 THR A C 1
ATOM 769 O O . THR A 1 98 ? -8.862 0.164 8.491 1.00 82.38 98 THR A O 1
ATOM 772 N N . HIS A 1 99 ? -7.335 0.428 6.881 1.00 82.19 99 HIS A N 1
ATOM 773 C CA . HIS A 1 99 ? -6.217 -0.003 7.715 1.00 82.19 99 HIS A CA 1
ATOM 774 C C . HIS A 1 99 ? -6.036 0.889 8.950 1.00 82.19 99 HIS A C 1
ATOM 776 O O . HIS A 1 99 ? -5.815 0.375 10.043 1.00 82.19 99 HIS A O 1
ATOM 782 N N . LYS A 1 100 ? -6.142 2.218 8.803 1.00 82.50 100 LYS A N 1
ATOM 783 C CA . LYS A 1 100 ? -6.040 3.140 9.943 1.00 82.50 100 LYS A CA 1
ATOM 784 C C . LYS A 1 100 ? -7.229 2.984 10.897 1.00 82.50 100 LYS A C 1
ATOM 786 O O . LYS A 1 100 ? -6.986 2.926 12.091 1.00 82.50 100 LYS A O 1
ATOM 791 N N . ALA A 1 101 ? -8.455 2.823 10.409 1.00 80.62 101 ALA A N 1
ATOM 792 C CA . ALA A 1 101 ? -9.615 2.544 11.259 1.00 80.62 101 ALA A CA 1
ATOM 793 C C . ALA A 1 101 ? -9.430 1.240 12.058 1.00 80.62 101 ALA A C 1
ATOM 795 O O . ALA A 1 101 ? -9.527 1.252 13.279 1.00 80.62 101 ALA A O 1
ATOM 796 N N . LEU A 1 102 ? -9.031 0.147 11.396 1.00 82.56 102 LEU A N 1
ATOM 797 C CA . LEU A 1 102 ? -8.717 -1.123 12.065 1.00 82.56 102 LEU A CA 1
ATOM 798 C C . LEU A 1 102 ? -7.585 -0.976 13.089 1.00 82.56 102 LEU A C 1
ATOM 800 O O . LEU A 1 102 ? -7.629 -1.587 14.154 1.00 82.56 102 LEU A O 1
ATOM 804 N N . TRP A 1 103 ? -6.559 -0.179 12.779 1.00 81.88 103 TRP A N 1
ATOM 805 C CA . TRP A 1 103 ? -5.482 0.111 13.723 1.00 81.88 103 TRP A CA 1
ATOM 806 C C . TRP A 1 103 ? -5.981 0.916 14.927 1.00 81.88 103 TRP A C 1
ATOM 808 O O . TRP A 1 103 ? -5.576 0.618 16.042 1.00 81.88 103 TRP A O 1
ATOM 818 N N . TYR A 1 104 ? -6.881 1.881 14.723 1.00 81.00 104 TYR A N 1
ATOM 819 C CA . TYR A 1 104 ? -7.486 2.666 15.799 1.00 81.00 104 TYR A CA 1
ATOM 820 C C . TYR A 1 104 ? -8.277 1.783 16.767 1.00 81.00 104 TYR A C 1
ATOM 822 O O . TYR A 1 104 ? -8.054 1.858 17.977 1.00 81.00 104 TYR A O 1
ATOM 830 N N . THR A 1 105 ? -9.102 0.879 16.227 1.00 80.44 105 THR A N 1
ATOM 831 C CA . THR A 1 105 ? -9.815 -0.145 17.002 1.00 80.44 105 THR A CA 1
ATOM 832 C C . THR A 1 105 ? -8.845 -1.039 17.772 1.00 80.44 105 THR A C 1
ATOM 834 O O . THR A 1 105 ? -9.018 -1.234 18.968 1.00 80.44 105 THR A O 1
ATOM 837 N N . LYS A 1 106 ? -7.776 -1.531 17.129 1.00 83.44 106 LYS A N 1
ATOM 838 C CA . LYS A 1 106 ? -6.745 -2.354 17.794 1.00 83.44 106 LYS A CA 1
ATOM 839 C C . LYS A 1 106 ? -5.992 -1.624 18.902 1.00 83.44 106 LYS A C 1
ATOM 841 O O . LYS A 1 106 ? -5.435 -2.270 19.779 1.00 83.44 106 LYS A O 1
ATOM 846 N N . THR A 1 107 ? -5.919 -0.300 18.832 1.00 82.56 107 THR A N 1
ATOM 847 C CA . THR A 1 107 ? -5.333 0.532 19.885 1.00 82.56 107 THR A CA 1
ATOM 848 C C . THR A 1 107 ? -6.359 1.000 20.911 1.00 82.56 107 THR A C 1
ATOM 850 O O . THR A 1 107 ? -6.013 1.875 21.693 1.00 82.56 107 THR A O 1
ATOM 853 N N . GLU A 1 108 ? -7.591 0.481 20.889 1.00 81.06 108 GLU A N 1
ATOM 854 C CA . GLU A 1 108 ? -8.665 0.835 21.834 1.00 81.06 108 GLU A CA 1
ATOM 855 C C . GLU A 1 108 ? -8.877 2.353 21.939 1.00 81.06 108 GLU A C 1
ATOM 857 O O . GLU A 1 108 ? -9.058 2.915 23.010 1.00 81.06 108 GLU A O 1
ATOM 862 N N . GLY A 1 109 ? -8.756 3.063 20.815 1.00 76.62 109 GLY A N 1
ATOM 863 C CA . GLY A 1 109 ? -8.913 4.516 20.799 1.00 76.62 109 GLY A CA 1
ATOM 864 C C . GLY A 1 109 ? -7.700 5.329 21.285 1.00 76.62 109 GLY A C 1
ATOM 865 O O . GLY A 1 109 ? -7.715 6.560 21.186 1.00 76.62 109 GLY A O 1
ATOM 866 N N . HIS A 1 110 ? -6.606 4.697 21.735 1.00 80.62 110 HIS A N 1
ATOM 867 C CA . HIS A 1 110 ? -5.418 5.395 22.244 1.00 80.62 110 HIS A CA 1
ATOM 868 C C . HIS A 1 110 ? -4.685 6.210 21.163 1.00 80.62 110 HIS A C 1
ATOM 870 O O . HIS A 1 110 ? -3.820 5.722 20.425 1.00 80.62 110 HIS A O 1
ATOM 876 N N . MET A 1 111 ? -4.972 7.514 21.133 1.00 75.00 111 MET A N 1
ATOM 877 C CA . MET A 1 111 ? -4.514 8.455 20.104 1.00 75.00 111 MET A CA 1
ATOM 878 C C . MET A 1 111 ? -2.986 8.503 19.923 1.00 75.00 111 MET A C 1
ATOM 880 O O . MET A 1 111 ? -2.500 8.647 18.803 1.00 75.00 111 MET A O 1
ATOM 884 N N . THR A 1 112 ? -2.209 8.344 20.997 1.00 76.50 112 THR A N 1
ATOM 885 C CA . THR A 1 112 ? -0.733 8.355 20.950 1.00 76.50 112 THR A CA 1
ATOM 886 C C . THR A 1 112 ? -0.158 7.154 20.197 1.00 76.50 112 THR A C 1
ATOM 888 O O . THR A 1 112 ? 0.812 7.299 19.456 1.00 76.50 112 THR A O 1
ATOM 891 N N . ARG A 1 113 ? -0.785 5.978 20.319 1.00 73.50 113 ARG A N 1
ATOM 892 C CA . ARG A 1 113 ? -0.410 4.753 19.589 1.00 73.50 113 ARG A CA 1
ATOM 893 C C . ARG A 1 113 ? -0.972 4.735 18.168 1.00 73.50 113 ARG A C 1
ATOM 895 O O . ARG A 1 113 ? -0.412 4.105 17.269 1.00 73.50 113 ARG A O 1
ATOM 902 N N . PHE A 1 114 ? -2.069 5.451 17.951 1.00 74.50 114 PHE A N 1
ATOM 903 C CA . PHE A 1 114 ? -2.746 5.528 16.668 1.00 74.50 114 PHE A CA 1
ATOM 904 C C . PHE A 1 114 ? -2.113 6.531 15.684 1.00 74.50 114 PHE A C 1
ATOM 906 O O . PHE A 1 114 ? -2.003 6.255 14.478 1.00 74.50 114 PHE A O 1
ATOM 913 N N . ALA A 1 115 ? -1.681 7.696 16.177 1.00 75.62 115 ALA A N 1
ATOM 914 C CA . ALA A 1 115 ? -1.247 8.829 15.356 1.00 75.62 115 ALA A CA 1
ATOM 915 C C . ALA A 1 115 ? 0.090 8.617 14.619 1.00 75.62 115 ALA A C 1
ATOM 917 O O . ALA A 1 115 ? 0.530 9.507 13.899 1.00 75.62 115 ALA A O 1
ATOM 918 N N . VAL A 1 116 ? 0.712 7.436 14.707 1.00 72.00 116 VAL A N 1
ATOM 919 C CA . VAL A 1 116 ? 1.975 7.123 14.019 1.00 72.00 116 VAL A CA 1
ATOM 920 C C . VAL A 1 116 ? 1.903 7.513 12.534 1.00 72.00 116 VAL A C 1
ATOM 922 O O . VAL A 1 116 ? 1.033 7.051 11.780 1.00 72.00 116 VAL A O 1
ATOM 925 N N . GLY A 1 117 ? 2.826 8.393 12.130 1.00 69.12 117 GLY A N 1
ATOM 926 C CA . GLY 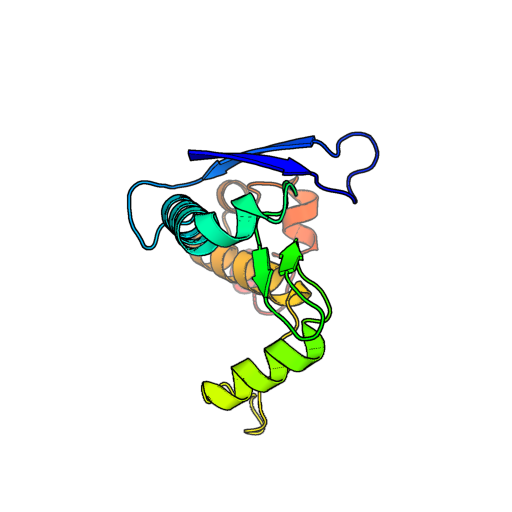A 1 117 ? 2.955 8.918 10.769 1.00 69.12 117 GLY A CA 1
ATOM 927 C C . GLY A 1 117 ? 2.112 10.158 10.436 1.00 69.12 117 GLY A C 1
ATOM 928 O O . GLY A 1 117 ? 2.125 10.572 9.275 1.00 69.12 117 GLY A O 1
ATOM 929 N N . HIS A 1 118 ? 1.395 10.748 11.399 1.00 73.38 118 HIS A N 1
ATOM 930 C CA . HIS A 1 118 ? 0.656 12.011 11.258 1.00 73.38 118 HIS A CA 1
ATOM 931 C C . HIS A 1 118 ? 0.726 12.842 12.552 1.00 73.38 118 HIS A C 1
ATOM 933 O O . HIS A 1 118 ? 1.107 12.330 13.601 1.00 73.38 118 HIS A O 1
ATOM 939 N N . SER A 1 119 ? 0.313 14.113 12.495 1.00 78.31 119 SER A N 1
ATOM 940 C CA . SER A 1 119 ? -0.042 14.830 13.726 1.00 78.31 119 SER A CA 1
ATOM 941 C C . SER A 1 119 ? -1.300 14.207 14.348 1.00 78.31 119 SER A C 1
ATOM 943 O O . SER A 1 119 ? -2.065 13.514 13.662 1.00 78.31 119 SER A O 1
ATOM 945 N N . ARG A 1 120 ? -1.526 14.449 15.644 1.00 78.69 120 ARG A N 1
ATOM 946 C CA . ARG A 1 120 ? -2.707 13.936 16.357 1.00 78.69 120 ARG A CA 1
ATOM 947 C C . ARG A 1 120 ? -3.998 14.483 15.754 1.00 78.69 120 ARG A C 1
ATOM 949 O O . ARG A 1 120 ? -4.944 13.728 15.575 1.00 78.69 120 ARG A O 1
ATOM 956 N N . GLU A 1 121 ? -4.003 15.749 15.357 1.00 79.50 121 GLU A N 1
ATOM 957 C CA . GLU A 1 121 ? -5.149 16.439 14.758 1.00 79.50 121 GLU A CA 1
ATOM 958 C C . GLU A 1 121 ? -5.514 15.817 13.404 1.00 79.50 121 GLU A C 1
ATOM 960 O O . GLU A 1 121 ? -6.673 15.493 13.145 1.00 79.50 121 GLU A O 1
ATOM 965 N N . VAL A 1 122 ? -4.512 15.574 12.548 1.00 80.69 122 VAL A N 1
ATOM 966 C CA . VAL A 1 122 ? -4.704 14.910 11.248 1.00 80.69 122 VAL A CA 1
ATOM 967 C C . VAL A 1 122 ? -5.178 13.471 11.442 1.00 80.69 122 VAL A C 1
ATOM 969 O O . VAL A 1 122 ? -6.012 12.985 10.677 1.00 80.69 122 VAL A O 1
ATOM 972 N N . ALA A 1 123 ? -4.647 12.773 12.447 1.00 80.00 123 ALA A N 1
ATOM 973 C CA . ALA A 1 123 ? -5.062 11.417 12.766 1.00 80.00 123 ALA A CA 1
ATOM 974 C C . ALA A 1 123 ? -6.534 11.374 13.214 1.00 80.00 123 ALA A C 1
ATOM 976 O O . ALA A 1 123 ? -7.307 10.598 12.652 1.00 80.00 123 ALA A O 1
ATOM 977 N N . ALA A 1 124 ? -6.920 12.242 14.151 1.00 79.44 124 ALA A N 1
ATOM 978 C CA . ALA A 1 124 ? -8.272 12.314 14.688 1.00 79.44 124 ALA A CA 1
ATOM 979 C C . ALA A 1 124 ? -9.298 12.617 13.587 1.00 79.44 124 ALA A C 1
ATOM 981 O O . ALA A 1 124 ? -10.169 11.794 13.304 1.00 79.44 124 ALA A O 1
ATOM 982 N N . ARG A 1 125 ? -9.109 13.730 12.868 1.00 80.81 125 ARG A N 1
ATOM 983 C CA . ARG A 1 125 ? -10.051 14.223 11.852 1.00 80.81 125 ARG A CA 1
ATOM 984 C C . ARG A 1 125 ? -10.284 13.256 10.691 1.00 80.81 125 ARG A C 1
ATOM 986 O O . ARG A 1 125 ? -11.363 13.229 10.115 1.00 80.81 125 ARG A O 1
ATOM 993 N N . HIS A 1 126 ? -9.257 12.523 10.258 1.00 77.56 126 HIS A N 1
ATOM 994 C C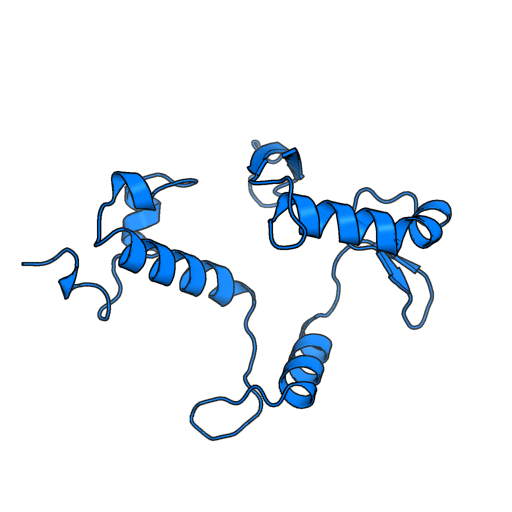A . HIS A 1 126 ? -9.355 11.723 9.030 1.00 77.56 126 HIS A CA 1
ATOM 995 C C . HIS A 1 126 ? -9.636 10.241 9.256 1.00 77.56 126 HIS A C 1
ATOM 997 O O . HIS A 1 126 ? -9.911 9.537 8.277 1.00 77.56 126 HIS A O 1
ATOM 1003 N N . TYR A 1 127 ? -9.507 9.758 10.492 1.00 75.81 127 TYR A N 1
ATOM 1004 C CA . TYR A 1 127 ? -9.509 8.323 10.755 1.00 75.81 127 TYR A CA 1
ATOM 1005 C C . TYR A 1 127 ? -10.137 7.897 12.093 1.00 75.81 127 TYR A C 1
ATOM 1007 O O . TYR A 1 127 ? -10.429 6.711 12.211 1.00 75.81 127 TYR A O 1
ATOM 1015 N N . ALA A 1 128 ? -10.316 8.796 13.070 1.00 74.81 128 ALA A N 1
ATOM 1016 C CA . ALA A 1 128 ? -10.970 8.482 14.349 1.00 74.81 128 ALA A CA 1
ATOM 1017 C C . ALA A 1 128 ? -12.400 9.039 14.424 1.00 74.81 128 ALA A C 1
ATOM 1019 O O . ALA A 1 128 ? -13.287 8.339 14.900 1.00 74.81 128 ALA A O 1
ATOM 1020 N N . ASP A 1 129 ? -12.630 10.241 13.881 1.00 80.44 129 ASP A N 1
ATOM 1021 C CA . ASP A 1 129 ? -13.952 10.877 13.775 1.00 80.44 129 ASP A CA 1
ATOM 1022 C C . ASP A 1 129 ? -14.793 10.221 12.664 1.00 80.44 129 ASP A C 1
ATOM 1024 O O . ASP A 1 129 ? -14.993 10.743 11.565 1.00 80.44 129 ASP A O 1
ATOM 1028 N N . LEU A 1 130 ? -15.196 8.980 12.924 1.00 78.94 130 LEU A N 1
ATOM 1029 C CA . LEU A 1 130 ? -16.131 8.202 12.123 1.00 78.94 130 LEU A CA 1
ATOM 1030 C C . LEU A 1 130 ? -17.268 7.761 13.049 1.00 78.94 130 LEU A C 1
ATOM 1032 O O . LEU A 1 130 ? -16.971 7.268 14.138 1.00 78.94 130 LEU A O 1
ATOM 1036 N N . PRO A 1 131 ? -18.548 7.850 12.633 1.00 80.88 131 PRO A N 1
ATOM 1037 C CA . PRO A 1 131 ? -19.677 7.484 13.492 1.00 80.88 131 PRO A CA 1
ATOM 1038 C C . PRO A 1 131 ? -19.549 6.091 14.122 1.00 80.88 131 PRO A C 1
ATOM 1040 O O . PRO A 1 131 ? -19.819 5.917 15.303 1.00 80.88 131 PRO A O 1
ATOM 1043 N N . SER A 1 132 ? -19.041 5.114 13.365 1.00 78.06 132 SER A N 1
ATOM 1044 C CA . SER A 1 132 ? -18.825 3.738 13.829 1.00 78.06 132 SER A CA 1
ATOM 1045 C C . SER A 1 132 ? -17.700 3.574 14.860 1.00 78.06 132 SER A C 1
ATOM 1047 O O . SER A 1 132 ? -17.545 2.492 15.415 1.00 78.06 132 SER A O 1
ATOM 1049 N N . LEU A 1 133 ? -16.870 4.599 15.079 1.00 80.19 133 LEU A N 1
ATOM 1050 C CA . LEU A 1 133 ? -15.720 4.575 15.992 1.00 80.19 133 LEU A CA 1
ATOM 1051 C C . LEU A 1 133 ? -15.894 5.511 17.196 1.00 80.19 133 LEU A C 1
ATOM 1053 O O . LEU A 1 133 ? -15.065 5.460 18.105 1.00 80.19 133 LEU A O 1
ATOM 1057 N N . ARG A 1 134 ? -16.957 6.328 17.227 1.00 79.88 134 ARG A N 1
ATOM 1058 C CA . ARG A 1 134 ? -17.290 7.224 18.348 1.00 79.88 134 ARG A CA 1
ATOM 1059 C C . ARG A 1 134 ? -17.319 6.525 19.710 1.00 79.88 134 ARG A C 1
ATOM 1061 O O . ARG A 1 134 ? -16.665 7.042 20.610 1.00 79.88 134 ARG A O 1
ATOM 1068 N N . PRO A 1 135 ? -17.899 5.314 19.868 1.00 81.12 135 PRO A N 1
ATOM 1069 C CA . PRO A 1 135 ? -17.912 4.631 21.167 1.00 81.12 135 PRO A CA 1
ATOM 1070 C C . PRO A 1 135 ? -16.526 4.328 21.759 1.00 81.12 135 PRO A C 1
ATOM 1072 O O . PRO A 1 135 ? -16.423 3.990 22.930 1.00 81.12 135 PRO A O 1
ATOM 1075 N N . LEU A 1 136 ? -15.450 4.410 20.965 1.00 76.62 136 LEU A N 1
ATOM 1076 C CA . LEU A 1 136 ? -14.081 4.190 21.442 1.00 76.62 136 LEU A CA 1
ATOM 1077 C C . LEU A 1 136 ? -13.458 5.424 22.115 1.00 76.62 136 LEU A C 1
ATOM 1079 O O . LEU A 1 136 ? -12.364 5.312 22.663 1.00 76.62 136 LEU A O 1
ATOM 1083 N N . HIS A 1 137 ? -14.069 6.607 21.999 1.00 75.44 137 HIS A N 1
ATOM 1084 C CA . HIS A 1 137 ? -13.464 7.862 22.469 1.00 75.44 137 HIS A CA 1
ATOM 1085 C C . HIS A 1 137 ? -14.452 8.951 22.903 1.00 75.44 137 HIS A C 1
ATOM 1087 O O . HIS A 1 137 ? -14.021 9.953 23.471 1.00 75.44 137 HIS A O 1
ATOM 1093 N N . GLU A 1 138 ? -15.743 8.768 22.648 1.00 75.38 138 GLU A N 1
ATOM 1094 C CA . GLU A 1 138 ? -16.829 9.581 23.179 1.00 75.38 138 GLU A CA 1
ATOM 1095 C C . GLU A 1 138 ? -17.555 8.733 24.233 1.00 75.38 138 GLU A C 1
ATOM 1097 O O . GLU A 1 138 ? -18.137 7.696 23.909 1.00 75.38 138 GLU A O 1
ATOM 1102 N N . THR A 1 139 ? -17.453 9.153 25.493 1.00 60.94 139 THR A N 1
ATOM 1103 C CA . THR A 1 139 ? -18.220 8.645 26.646 1.00 60.94 139 THR A CA 1
ATOM 1104 C C . THR A 1 139 ? -19.138 9.736 27.144 1.00 60.94 139 THR A C 1
ATOM 1106 O O . THR A 1 139 ? -18.637 10.881 27.242 1.00 60.94 139 THR A O 1
#

Secondary structure (DSSP, 8-state):
-EEEEE-TTSTT--EEEEE---SSTTSHHHHHHHHHHHTHHHHHT-----S-EEEETTEEEES---HHHHHHHHHHHTT-B-TTSSBP---HHHHHHHHHHHHHHHTTT-HHHH-TTS-HHHHIIIII--GGGGGGT--

Foldseek 3Di:
DKDWAAQPPPPPCRIDIDDFDDDDCPGPNNVLVVLCVVCVVQCVVPVDPASHWDADVPGIDGHDDDCQVVQQVVQVVVLNADPVSHRDRDDVVCVVLVVLLVQCVVVLNPLVSSQPPHPSVCSCVRHQPDPVNCVSPPD

Radius of gyration: 18.52 Å; chains: 1; bounding box: 44×35×52 Å